Protein AF-A0A9E5N0B7-F1 (afdb_monomer)

Secondary structure (DSSP, 8-state):
-HHHHHHHHHHHHHHHHHHHHHHHHH-SS--EEE-TTS-EEEE-HHHHHHHSS----S-GGGHHHHTTEE-TTT-PBPPGGGSHHHHHHTT--------EE---

Radius of gyration: 17.43 Å; Cα contacts (8 Å, |Δi|>4): 119; chains: 1; bounding box: 41×25×52 Å

Solvent-accessible surface area (backbone atoms only — not comparable to full-atom values): 6213 Å² total; per-residue (Å²): 106,72,68,57,51,51,51,49,53,52,51,53,52,51,52,53,52,51,51,52,50,53,54,48,45,68,37,96,54,59,46,74,41,58,49,92,86,65,50,64,76,44,68,27,57,37,29,27,64,75,54,74,46,76,84,67,93,65,60,65,77,50,43,23,74,72,51,31,31,20,36,82,89,78,69,43,71,43,58,37,79,70,35,63,68,49,32,40,66,72,72,42,87,69,71,98,75,91,79,34,66,58,82,130

Sequence (104 aa):
AMIEQVQQQQHELQQQSALLQTTLDSLGEGVIAADNSGKMTLFNHKAREILGQGISDKLPEAWPEEYGVVDGETGKLVPADKLPLVRALGGQTVAEHELCLRAA

Nearest PDB structures (foldseek):
  5xgd-assembly1_A  TM=8.862E-01  e=1.017E-01  Pseudomonas aeruginosa PAO1
  5xgb-assembly1_A-2  TM=6.842E-01  e=8.351E-02  Pseudomonas aeruginosa PAO1
  5xge-assembly1_A  TM=6.875E-01  e=1.322E-01  Pseudomonas aeruginosa PAO1
  1vb6-assembly1_B  TM=7.315E-01  e=7.777E-01  Escherichia coli K-12
  3mfx-assembly2_C-2  TM=5.405E-01  e=1.949E+00  Shewanella oneidensis

pLDDT: mean 91.57, std 4.62, range [61.75, 96.25]

Structure (mmCIF, N/CA/C/O backbone):
data_AF-A0A9E5N0B7-F1
#
_entry.id   AF-A0A9E5N0B7-F1
#
loop_
_atom_site.group_PDB
_atom_site.id
_atom_site.type_symbol
_atom_site.label_atom_id
_atom_site.label_alt_id
_atom_site.label_comp_id
_atom_site.label_asym_id
_atom_site.label_entity_id
_atom_site.label_seq_id
_atom_site.pdbx_PDB_ins_code
_atom_site.Cartn_x
_atom_site.Cartn_y
_atom_site.Cartn_z
_atom_site.occupancy
_atom_site.B_iso_or_equiv
_atom_site.auth_seq_id
_atom_site.auth_comp_id
_atom_site.auth_asym_id
_atom_site.auth_atom_id
_atom_site.pdbx_PDB_model_num
ATOM 1 N N . ALA A 1 1 ? -24.225 2.257 34.038 1.00 80.69 1 ALA A N 1
ATOM 2 C CA . ALA A 1 1 ? -24.813 1.234 33.146 1.00 80.69 1 ALA A CA 1
ATOM 3 C C . ALA A 1 1 ? -24.484 1.489 31.667 1.00 80.69 1 ALA A C 1
ATOM 5 O O . ALA A 1 1 ? -23.454 1.008 31.227 1.00 80.69 1 ALA A O 1
ATOM 6 N N . MET A 1 2 ? -25.267 2.263 30.893 1.00 89.25 2 MET A N 1
ATOM 7 C CA . MET A 1 2 ? -25.024 2.420 29.438 1.00 89.25 2 MET A CA 1
ATOM 8 C C . MET A 1 2 ? -23.712 3.153 29.102 1.00 89.25 2 MET A C 1
ATOM 10 O O . MET A 1 2 ? -22.991 2.724 28.211 1.00 89.25 2 MET A O 1
ATOM 14 N N . ILE A 1 3 ? -23.372 4.223 29.835 1.00 93.75 3 ILE A N 1
ATOM 15 C CA . ILE A 1 3 ? -22.117 4.973 29.624 1.00 93.75 3 ILE A CA 1
ATOM 16 C C . ILE A 1 3 ? -20.892 4.098 29.930 1.00 93.75 3 ILE A C 1
ATOM 18 O O . ILE A 1 3 ? -19.965 4.055 29.131 1.00 93.75 3 ILE A O 1
ATOM 22 N N . GLU A 1 4 ? -20.917 3.351 31.038 1.00 93.19 4 GLU A N 1
ATOM 23 C CA . GLU A 1 4 ? -19.838 2.419 31.410 1.00 93.19 4 GLU A CA 1
ATOM 24 C C . GLU A 1 4 ? -19.680 1.297 30.376 1.00 93.19 4 GLU A C 1
ATOM 26 O O . GLU A 1 4 ? -18.561 0.946 30.016 1.00 93.19 4 GLU A O 1
ATOM 31 N N . GLN A 1 5 ? -20.787 0.772 29.838 1.00 94.31 5 GLN A N 1
ATOM 32 C CA . GLN A 1 5 ? -20.750 -0.251 28.792 1.00 94.31 5 GLN A CA 1
ATOM 33 C C . GLN A 1 5 ? -20.141 0.283 27.486 1.00 94.31 5 GLN A C 1
ATOM 35 O O . GLN A 1 5 ? -19.318 -0.395 26.876 1.00 94.31 5 GLN A O 1
ATOM 40 N N . VAL A 1 6 ? -20.497 1.505 27.074 1.00 95.75 6 VAL A N 1
ATOM 41 C CA . VAL A 1 6 ? -19.901 2.159 25.895 1.00 95.75 6 VAL A CA 1
ATOM 42 C C . VAL A 1 6 ? -18.403 2.395 26.104 1.00 95.75 6 VAL A C 1
ATOM 44 O O . VAL A 1 6 ? -17.614 2.120 25.204 1.00 95.75 6 VAL A O 1
ATOM 47 N N . GLN A 1 7 ? -17.995 2.856 27.288 1.00 95.75 7 GLN A N 1
ATOM 48 C CA . GLN A 1 7 ? -16.583 3.075 27.618 1.00 95.75 7 GLN A CA 1
ATOM 49 C C . GLN A 1 7 ? -15.778 1.774 27.598 1.00 95.75 7 GLN A C 1
ATOM 51 O O . GLN A 1 7 ? -14.682 1.746 27.039 1.00 95.75 7 GLN A O 1
ATOM 56 N N . GLN A 1 8 ? -16.332 0.692 28.148 1.00 95.31 8 GLN A N 1
ATOM 57 C CA . GLN A 1 8 ? -15.689 -0.619 28.133 1.00 95.31 8 GLN A CA 1
ATOM 58 C C . GLN A 1 8 ? -15.493 -1.131 26.698 1.00 95.31 8 GLN A C 1
ATOM 60 O O . GLN A 1 8 ? -14.389 -1.526 26.331 1.00 95.31 8 GLN A O 1
ATOM 65 N N . GLN A 1 9 ? -16.528 -1.040 25.857 1.00 95.75 9 GLN A N 1
ATOM 66 C CA . GLN A 1 9 ? -16.443 -1.433 24.446 1.00 95.75 9 GLN A CA 1
ATOM 67 C C . GLN A 1 9 ? -15.427 -0.588 23.668 1.00 95.75 9 GLN A C 1
ATOM 69 O O . GLN A 1 9 ? -14.673 -1.117 22.854 1.00 95.75 9 GLN A O 1
ATOM 74 N N . GLN A 1 10 ? -15.375 0.722 23.923 1.00 96.06 10 GLN A N 1
ATOM 75 C CA . GLN A 1 10 ? -14.375 1.599 23.314 1.00 96.06 10 GLN A CA 1
ATOM 76 C C . GLN A 1 10 ? -12.955 1.215 23.730 1.00 96.06 10 GLN A C 1
ATOM 78 O O . GLN A 1 10 ? -12.063 1.195 22.884 1.00 96.06 10 GLN A O 1
ATOM 83 N N . HIS A 1 11 ? -12.742 0.885 25.005 1.00 95.62 11 HIS A N 1
ATOM 84 C CA . HIS A 1 11 ? -11.432 0.479 25.497 1.00 95.62 11 HIS A CA 1
ATOM 85 C C . HIS A 1 11 ? -10.970 -0.845 24.876 1.00 95.62 11 HIS A C 1
ATOM 87 O O . HIS A 1 11 ? -9.832 -0.947 24.422 1.00 95.62 11 HIS A O 1
ATOM 93 N N . GLU A 1 12 ? -11.857 -1.836 24.787 1.00 96.06 12 GLU A N 1
ATOM 94 C CA . GLU A 1 12 ? -11.562 -3.122 24.144 1.00 96.06 12 GLU A CA 1
ATOM 95 C C . GLU A 1 12 ? -11.224 -2.952 22.657 1.00 96.06 12 GLU A C 1
ATOM 97 O O . GLU A 1 12 ? -10.225 -3.497 22.185 1.00 96.06 12 GLU A O 1
ATOM 102 N N . LEU A 1 13 ? -11.989 -2.130 21.928 1.00 96.06 13 LEU A N 1
ATOM 103 C CA . LEU A 1 13 ? -11.700 -1.804 20.528 1.00 96.06 13 LEU A CA 1
ATOM 104 C C . LEU A 1 13 ? -10.341 -1.115 20.366 1.00 96.06 13 LEU A C 1
ATOM 106 O O . LEU A 1 13 ? -9.582 -1.446 19.455 1.00 96.06 13 LEU A O 1
ATOM 110 N N . GLN A 1 14 ? -10.008 -0.180 21.257 1.00 95.25 14 GLN A N 1
ATOM 111 C CA . GLN A 1 14 ? -8.707 0.490 21.249 1.00 95.25 14 GLN A CA 1
ATOM 112 C C . GLN A 1 14 ? -7.562 -0.497 21.490 1.00 95.25 14 GLN A C 1
ATOM 114 O O . GLN A 1 14 ? -6.561 -0.448 20.774 1.00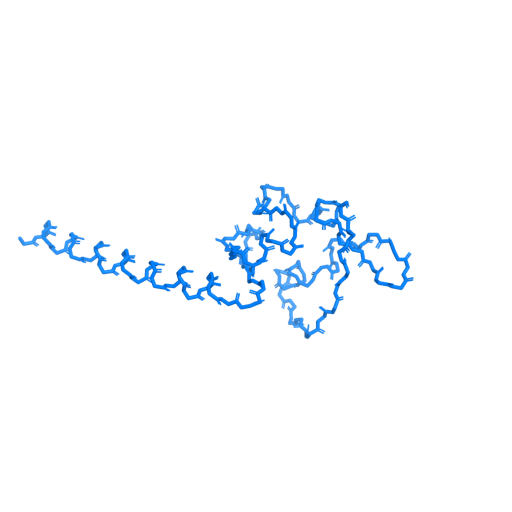 95.25 14 GLN A O 1
ATOM 119 N N . GLN A 1 15 ? -7.708 -1.415 22.448 1.00 96.25 15 GLN A N 1
ATOM 120 C CA . GLN A 1 15 ? -6.701 -2.442 22.720 1.00 96.25 15 GLN A CA 1
ATOM 121 C C . GLN A 1 15 ? -6.506 -3.383 21.526 1.00 96.25 15 GLN A C 1
ATOM 123 O O . GLN A 1 15 ? -5.368 -3.651 21.137 1.00 96.25 15 GLN A O 1
ATOM 128 N N . GLN A 1 16 ? -7.594 -3.844 20.905 1.00 95.94 16 GLN A N 1
ATOM 129 C CA . GLN A 1 16 ? -7.527 -4.693 19.712 1.00 95.94 16 GLN A CA 1
ATOM 130 C C . GLN A 1 16 ? -6.870 -3.968 18.534 1.00 95.94 16 GLN A C 1
ATOM 132 O O . GLN A 1 16 ? -6.000 -4.534 17.871 1.00 95.94 16 GLN A O 1
ATOM 137 N N . SER A 1 17 ? -7.231 -2.703 18.302 1.00 92.00 17 SER A N 1
ATOM 138 C CA . SER A 1 17 ? -6.625 -1.885 17.251 1.00 92.00 17 SER A CA 1
ATOM 139 C C . SER A 1 17 ? -5.130 -1.671 17.490 1.00 92.00 17 SER A C 1
ATOM 141 O O . SER A 1 17 ? -4.344 -1.756 16.548 1.00 92.00 17 SER A O 1
ATOM 143 N N . ALA A 1 18 ? -4.721 -1.415 18.735 1.00 92.56 18 ALA A N 1
ATOM 144 C CA . ALA A 1 18 ? -3.317 -1.232 19.087 1.00 92.56 18 ALA A CA 1
ATOM 145 C C . ALA A 1 18 ? -2.508 -2.523 18.899 1.00 92.56 18 ALA A C 1
ATOM 147 O O . ALA A 1 18 ? -1.394 -2.484 18.371 1.00 92.56 18 ALA A O 1
ATOM 148 N N . LEU A 1 19 ? -3.074 -3.673 19.279 1.0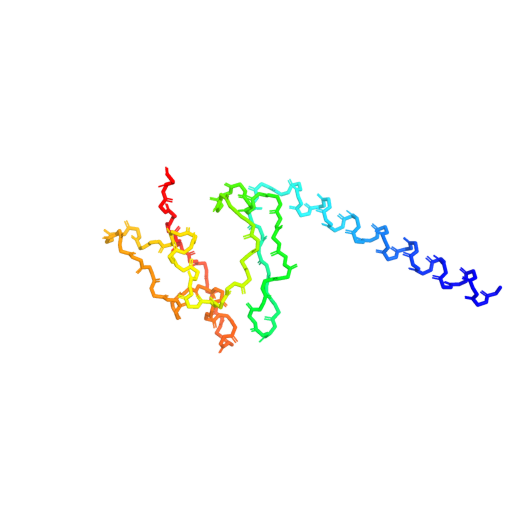0 95.19 19 LEU A N 1
ATOM 149 C CA . LEU A 1 19 ? -2.449 -4.976 19.070 1.00 95.19 19 LEU A CA 1
ATOM 150 C C . LEU A 1 19 ? -2.280 -5.286 17.577 1.00 95.19 19 LEU A C 1
ATOM 152 O O . LEU A 1 19 ? -1.196 -5.702 17.166 1.00 95.19 19 LEU A O 1
ATOM 156 N N . LEU A 1 20 ? -3.314 -5.053 16.762 1.00 92.62 20 LEU A N 1
ATOM 157 C CA . LEU A 1 20 ? -3.252 -5.247 15.311 1.00 92.62 20 LEU A CA 1
ATOM 158 C C . LEU A 1 20 ? -2.163 -4.367 14.684 1.00 92.62 20 LEU A C 1
ATOM 160 O O . LEU A 1 20 ? -1.332 -4.868 13.929 1.00 92.62 20 LEU A O 1
ATOM 164 N N . GLN A 1 21 ? -2.137 -3.080 15.038 1.00 90.12 21 GLN A N 1
ATOM 165 C CA . GLN A 1 21 ? -1.149 -2.137 14.520 1.00 90.12 21 GLN A CA 1
ATOM 166 C C . GLN A 1 21 ? 0.276 -2.557 14.900 1.00 90.12 21 GLN A C 1
ATOM 168 O O . GLN A 1 21 ? 1.139 -2.651 14.035 1.00 90.12 21 GLN A O 1
ATOM 173 N N . THR A 1 22 ? 0.497 -2.902 16.172 1.00 93.56 22 THR A N 1
ATOM 174 C CA . THR A 1 22 ? 1.801 -3.375 16.668 1.00 93.56 22 THR A CA 1
ATOM 175 C C . THR A 1 22 ? 2.245 -4.645 15.947 1.00 93.56 22 THR A C 1
ATOM 177 O O . THR A 1 22 ? 3.407 -4.777 15.575 1.00 93.56 22 THR A O 1
ATOM 180 N N . THR A 1 23 ? 1.312 -5.571 15.715 1.00 95.19 23 THR A N 1
ATOM 181 C CA . THR A 1 23 ? 1.591 -6.819 14.997 1.00 95.19 23 THR A CA 1
ATOM 182 C C . THR A 1 23 ? 2.055 -6.523 13.576 1.00 95.19 23 THR A C 1
ATOM 184 O O . THR A 1 23 ? 3.118 -6.991 13.177 1.00 95.19 23 THR A O 1
ATOM 187 N N . LEU A 1 24 ? 1.312 -5.697 12.836 1.00 95.25 24 LEU A N 1
ATOM 188 C CA . LEU A 1 24 ? 1.650 -5.331 11.460 1.00 95.25 24 LEU A CA 1
ATOM 189 C C . LEU A 1 24 ? 2.959 -4.548 11.360 1.00 95.25 24 LEU A C 1
ATOM 191 O O . LEU A 1 24 ? 3.726 -4.776 10.427 1.00 95.25 24 LEU A O 1
ATOM 195 N N . ASP A 1 25 ? 3.230 -3.651 12.306 1.00 93.06 25 ASP A N 1
ATOM 196 C CA . ASP A 1 25 ? 4.463 -2.859 12.325 1.00 93.06 25 ASP A CA 1
ATOM 197 C C . ASP A 1 25 ? 5.695 -3.685 12.723 1.00 93.06 25 ASP A C 1
ATOM 199 O O . ASP A 1 25 ? 6.812 -3.312 12.374 1.00 93.06 25 ASP A O 1
ATOM 203 N N . SER A 1 26 ? 5.504 -4.822 13.401 1.00 93.31 26 SER A N 1
ATOM 204 C CA . SER A 1 26 ? 6.585 -5.758 13.736 1.00 93.31 26 SER A CA 1
ATOM 205 C C . SER A 1 26 ? 6.985 -6.692 12.585 1.00 93.31 26 SER A C 1
ATOM 207 O O . SER A 1 26 ? 8.023 -7.352 12.669 1.00 93.31 26 SER A O 1
ATOM 209 N N . LEU A 1 27 ? 6.184 -6.765 11.513 1.00 95.25 27 LEU A N 1
ATOM 210 C CA . LEU A 1 27 ? 6.480 -7.620 10.366 1.00 95.25 27 LEU A CA 1
ATOM 211 C C . LEU A 1 27 ? 7.699 -7.104 9.590 1.00 95.25 27 LEU A C 1
ATOM 213 O O . LEU A 1 27 ? 7.848 -5.910 9.329 1.00 95.25 27 LEU A O 1
ATOM 217 N N . GLY A 1 28 ? 8.549 -8.039 9.158 1.00 94.06 28 GLY A N 1
ATOM 218 C CA . GLY A 1 28 ? 9.659 -7.753 8.244 1.00 94.06 28 GLY A CA 1
ATOM 219 C C . GLY A 1 28 ? 9.214 -7.443 6.810 1.00 94.06 28 GLY A C 1
ATOM 220 O O 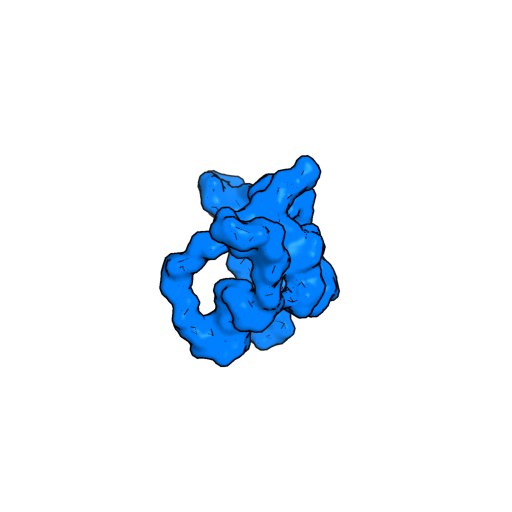. GLY A 1 28 ? 10.029 -6.983 6.014 1.00 94.06 28 GLY A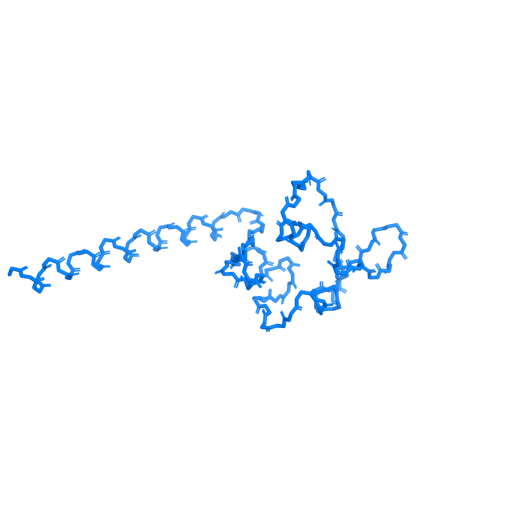 O 1
ATOM 221 N N . GLU A 1 29 ? 7.934 -7.660 6.502 1.00 94.69 29 GLU A N 1
ATOM 222 C CA . GLU A 1 29 ? 7.306 -7.466 5.195 1.00 94.69 29 GLU A CA 1
ATOM 223 C C . GLU A 1 29 ? 6.422 -6.213 5.174 1.00 94.69 29 GLU A C 1
ATOM 225 O O . GLU A 1 29 ? 5.803 -5.838 6.175 1.00 94.69 29 GLU A O 1
ATOM 230 N N . GLY A 1 30 ? 6.355 -5.556 4.015 1.00 93.75 30 GLY A N 1
ATOM 231 C CA . GLY A 1 30 ? 5.445 -4.439 3.792 1.00 93.75 30 GLY A CA 1
ATOM 232 C C . GLY A 1 30 ? 4.018 -4.929 3.563 1.00 93.75 30 GLY A C 1
ATOM 233 O O . GLY A 1 30 ? 3.787 -5.767 2.698 1.00 93.75 30 GLY A O 1
ATOM 234 N N . VAL A 1 31 ? 3.055 -4.378 4.303 1.00 94.62 31 VAL A N 1
ATOM 235 C CA . VAL A 1 31 ? 1.630 -4.697 4.158 1.00 94.62 31 VAL A CA 1
ATOM 236 C C . VAL A 1 31 ? 0.864 -3.442 3.767 1.00 94.62 31 VAL A C 1
ATOM 238 O O . VAL A 1 31 ? 0.937 -2.419 4.455 1.00 94.62 31 VAL A O 1
ATOM 241 N N . ILE A 1 32 ? 0.108 -3.546 2.675 1.00 92.88 32 ILE A N 1
ATOM 242 C CA . ILE A 1 32 ? -0.768 -2.499 2.150 1.00 92.88 32 ILE A CA 1
ATOM 243 C C . ILE A 1 32 ? -2.152 -3.106 1.944 1.00 92.88 32 ILE A C 1
ATOM 245 O O . ILE A 1 32 ? -2.271 -4.206 1.406 1.00 92.88 32 ILE A O 1
ATOM 249 N N . ALA A 1 33 ? -3.197 -2.390 2.350 1.00 91.38 33 ALA A N 1
ATOM 250 C CA . ALA A 1 33 ? -4.576 -2.766 2.058 1.00 91.38 33 ALA A CA 1
ATOM 251 C C . ALA A 1 33 ? -5.343 -1.568 1.508 1.00 91.38 33 ALA A C 1
ATOM 253 O O . ALA A 1 33 ? -5.079 -0.428 1.893 1.00 91.38 33 ALA A O 1
ATOM 254 N N . ALA A 1 34 ? -6.309 -1.842 0.637 1.00 90.06 34 ALA A N 1
ATOM 255 C CA . ALA A 1 34 ? -7.265 -0.867 0.135 1.00 90.06 34 ALA A CA 1
ATOM 256 C C . ALA A 1 34 ? -8.695 -1.370 0.336 1.00 90.06 34 ALA A C 1
ATOM 258 O O . ALA A 1 34 ? -8.935 -2.577 0.385 1.00 90.06 34 ALA A O 1
ATOM 259 N N . ASP A 1 35 ? -9.636 -0.441 0.478 1.00 89.62 35 ASP A N 1
ATOM 260 C CA . ASP A 1 35 ? -11.060 -0.760 0.437 1.00 89.62 35 ASP A CA 1
ATOM 261 C C . ASP A 1 35 ? -11.559 -0.945 -1.008 1.00 89.62 35 ASP A C 1
ATOM 263 O O . ASP A 1 35 ? -10.834 -0.723 -1.977 1.00 89.62 35 ASP A O 1
ATOM 267 N N . ASN A 1 36 ? -12.831 -1.317 -1.165 1.00 85.69 36 ASN A N 1
ATOM 268 C CA . ASN A 1 36 ? -13.440 -1.579 -2.474 1.00 85.69 36 ASN A CA 1
ATOM 269 C C . ASN A 1 36 ? -13.527 -0.342 -3.390 1.00 85.69 36 ASN A C 1
ATOM 271 O O . ASN A 1 36 ? -13.850 -0.489 -4.566 1.00 85.69 36 ASN A O 1
ATOM 275 N N . SER A 1 37 ? -13.288 0.867 -2.871 1.00 83.81 37 SER A N 1
ATOM 276 C CA . SER A 1 37 ? -13.208 2.094 -3.675 1.00 83.81 37 SER A CA 1
ATOM 277 C C . SER A 1 37 ? -11.798 2.363 -4.209 1.00 83.81 37 SER A C 1
ATOM 279 O O . SER A 1 37 ? -11.595 3.312 -4.961 1.00 83.81 37 SER A O 1
ATOM 281 N N . GLY A 1 38 ? -10.825 1.529 -3.834 1.00 81.31 38 GLY A N 1
ATOM 282 C CA . GLY A 1 38 ? -9.419 1.695 -4.183 1.00 81.31 38 GLY A CA 1
ATOM 283 C C . GLY A 1 38 ? -8.667 2.656 -3.273 1.00 81.31 38 GLY A C 1
ATOM 284 O O . GLY A 1 38 ? -7.501 2.954 -3.529 1.00 81.31 38 GLY A O 1
ATOM 285 N N . LYS A 1 39 ? -9.291 3.112 -2.183 1.00 86.62 39 LYS A N 1
ATOM 286 C CA . LYS A 1 39 ? -8.611 3.916 -1.175 1.00 86.62 39 LYS A CA 1
ATOM 287 C C . LYS A 1 39 ? -7.744 3.011 -0.311 1.00 86.62 39 LYS A C 1
ATOM 289 O O . LYS A 1 39 ? -8.259 2.098 0.331 1.00 86.62 39 LYS A O 1
ATOM 294 N N . MET A 1 40 ? -6.441 3.287 -0.248 1.00 89.75 40 MET A N 1
ATOM 295 C CA . MET A 1 40 ? -5.551 2.603 0.690 1.00 89.75 40 MET A CA 1
ATOM 296 C C . MET A 1 40 ? -5.962 2.929 2.132 1.00 89.75 40 MET A C 1
ATOM 298 O O . MET A 1 40 ? -6.043 4.091 2.529 1.00 89.75 40 MET A O 1
ATOM 302 N N . THR A 1 41 ? -6.244 1.895 2.916 1.00 90.19 41 THR A N 1
ATOM 303 C CA . THR A 1 41 ? -6.694 1.988 4.311 1.00 90.19 41 THR A CA 1
ATOM 304 C C . THR A 1 41 ? -5.622 1.546 5.295 1.00 90.19 41 THR A C 1
ATOM 306 O O . THR A 1 41 ? -5.667 1.937 6.460 1.00 90.19 41 THR A O 1
ATOM 309 N N . LEU A 1 42 ? -4.645 0.763 4.833 1.00 91.69 42 LEU A N 1
ATOM 310 C CA . LEU A 1 42 ? -3.562 0.254 5.656 1.00 91.69 42 LEU A CA 1
ATOM 311 C C . LEU A 1 42 ? -2.236 0.370 4.930 1.00 91.69 42 LEU A C 1
ATOM 313 O O . LEU A 1 42 ? -2.131 0.058 3.747 1.00 91.69 42 LEU A O 1
ATOM 317 N N . PHE A 1 43 ? -1.225 0.780 5.682 1.00 93.75 43 PHE A N 1
ATOM 318 C CA . PHE A 1 43 ? 0.155 0.833 5.237 1.00 93.75 43 PHE A CA 1
ATOM 319 C C . PHE A 1 43 ? 1.022 0.660 6.481 1.00 93.75 43 PHE A C 1
ATOM 321 O O . PHE A 1 43 ? 1.074 1.563 7.320 1.00 93.75 43 PHE A O 1
ATOM 328 N N . ASN A 1 44 ? 1.615 -0.516 6.676 1.00 95.06 44 ASN A N 1
ATOM 329 C CA . ASN A 1 44 ? 2.429 -0.747 7.872 1.00 95.06 44 ASN A CA 1
ATOM 330 C C . ASN A 1 44 ? 3.754 0.029 7.804 1.00 95.06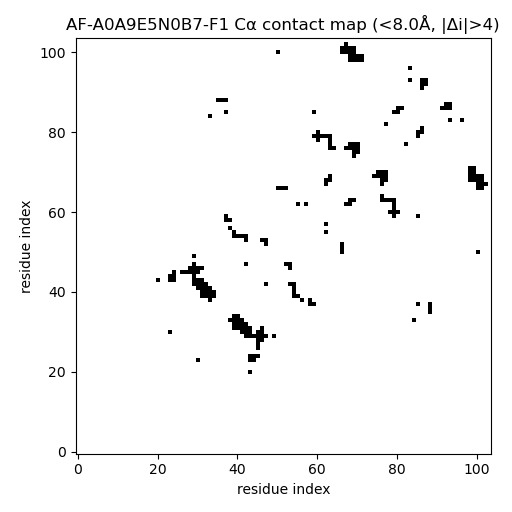 44 ASN A C 1
ATOM 332 O O . ASN A 1 44 ? 4.121 0.594 6.771 1.00 95.06 44 ASN A O 1
ATOM 336 N N . HIS A 1 45 ? 4.481 0.074 8.920 1.00 94.31 45 HIS A N 1
ATOM 337 C CA . HIS A 1 45 ? 5.785 0.728 8.995 1.00 94.31 45 HIS A CA 1
ATOM 338 C C . HIS A 1 45 ? 6.746 0.262 7.891 1.00 94.31 45 HIS A C 1
ATOM 340 O O . HIS A 1 45 ? 7.273 1.102 7.163 1.00 94.31 45 HIS A O 1
ATOM 346 N N . LYS A 1 46 ? 6.894 -1.053 7.698 1.00 95.81 46 LYS A N 1
ATOM 347 C CA . LYS A 1 46 ? 7.813 -1.616 6.705 1.00 95.81 46 LYS A CA 1
ATOM 348 C C . LYS A 1 46 ? 7.471 -1.213 5.269 1.00 95.81 46 LYS A C 1
ATOM 350 O O . LYS A 1 46 ? 8.374 -0.891 4.503 1.00 95.81 46 LYS A O 1
ATOM 355 N N . ALA A 1 47 ? 6.192 -1.172 4.897 1.00 94.56 47 ALA A N 1
ATOM 356 C CA . ALA A 1 47 ? 5.787 -0.696 3.579 1.00 94.56 47 ALA A CA 1
ATOM 357 C C . ALA A 1 47 ? 6.235 0.758 3.357 1.00 94.56 47 ALA A C 1
ATOM 359 O O . ALA A 1 47 ? 6.679 1.082 2.257 1.00 94.56 47 ALA A O 1
ATOM 360 N N . ARG A 1 48 ? 6.169 1.626 4.389 1.00 93.06 48 ARG A N 1
ATOM 361 C CA . ARG A 1 48 ? 6.597 3.046 4.289 1.00 93.06 48 ARG A CA 1
ATOM 362 C C . ARG A 1 48 ? 8.085 3.168 4.052 1.00 93.06 48 ARG A C 1
ATOM 364 O O . ARG A 1 48 ? 8.508 4.031 3.295 1.00 93.06 48 ARG A O 1
ATOM 371 N N . GLU A 1 49 ? 8.861 2.298 4.681 1.00 93.00 49 GLU A N 1
ATOM 372 C CA . GLU A 1 49 ? 10.299 2.233 4.451 1.00 93.00 49 GLU A CA 1
ATOM 373 C C . GLU A 1 49 ? 10.618 1.778 3.024 1.00 93.00 49 GLU A C 1
ATOM 375 O O . GLU A 1 49 ? 11.434 2.408 2.359 1.00 93.00 49 GLU A O 1
ATOM 380 N N . ILE A 1 50 ? 9.954 0.721 2.540 1.00 91.75 50 ILE A N 1
ATOM 381 C CA . ILE A 1 50 ? 10.189 0.155 1.202 1.00 91.75 50 ILE A CA 1
ATOM 382 C C . ILE A 1 50 ? 9.810 1.153 0.102 1.00 91.75 50 ILE A C 1
ATOM 384 O O . ILE A 1 50 ? 10.566 1.342 -0.846 1.00 91.75 50 ILE A O 1
ATOM 388 N N . LEU A 1 51 ? 8.639 1.784 0.223 1.00 90.94 51 LEU A N 1
ATOM 389 C CA . LEU A 1 51 ? 8.100 2.700 -0.785 1.00 90.94 51 LEU A CA 1
ATOM 390 C C . LEU A 1 51 ? 8.573 4.149 -0.597 1.00 90.94 51 LEU A C 1
ATOM 392 O O . LEU A 1 51 ? 8.225 5.008 -1.400 1.00 90.94 51 LEU A O 1
ATOM 396 N N . GLY A 1 52 ? 9.327 4.440 0.469 1.00 90.06 52 G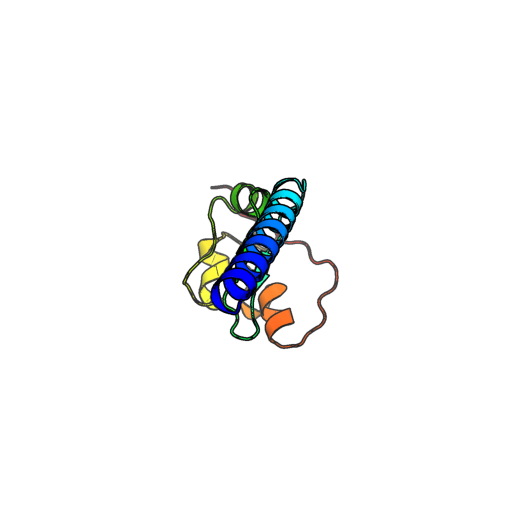LY A N 1
ATOM 397 C CA . GLY A 1 52 ? 9.848 5.772 0.800 1.00 90.06 52 GLY A CA 1
ATOM 398 C C . GLY A 1 52 ? 8.794 6.794 1.244 1.00 90.06 52 GLY A C 1
ATOM 399 O O . GLY A 1 52 ? 9.139 7.908 1.636 1.00 90.06 52 GLY A O 1
ATOM 400 N N . GLN A 1 53 ? 7.512 6.433 1.203 1.00 88.25 53 GLN A N 1
ATOM 401 C CA . GLN A 1 53 ? 6.385 7.289 1.555 1.00 88.25 53 GLN A CA 1
ATOM 402 C C . GLN A 1 53 ? 5.174 6.466 2.020 1.00 88.25 53 GLN A C 1
ATOM 404 O O . GLN A 1 53 ? 5.168 5.238 1.967 1.00 88.25 53 GLN A O 1
ATOM 409 N N . GLY A 1 54 ? 4.153 7.153 2.537 1.00 88.44 54 GLY A N 1
ATOM 410 C CA . GLY A 1 54 ? 2.940 6.536 3.073 1.00 88.44 54 GLY A CA 1
ATOM 411 C C . GLY A 1 54 ? 1.801 6.385 2.064 1.00 88.44 54 GLY A C 1
ATOM 412 O O . GLY A 1 54 ? 2.002 6.269 0.854 1.00 88.44 54 GLY A O 1
ATOM 413 N N . ILE A 1 55 ? 0.582 6.389 2.606 1.00 89.06 55 ILE A N 1
ATOM 414 C CA . ILE A 1 55 ? -0.666 6.348 1.840 1.00 89.06 55 ILE A CA 1
ATOM 415 C C . ILE A 1 55 ? -0.746 7.579 0.934 1.00 89.06 55 ILE A C 1
ATOM 417 O O . ILE A 1 55 ? -0.603 8.704 1.412 1.00 89.06 55 ILE A O 1
ATOM 421 N N . SER A 1 56 ? -0.990 7.347 -0.355 1.00 85.69 56 SER A N 1
ATOM 422 C CA . SER A 1 56 ? -1.302 8.396 -1.320 1.00 85.69 56 SER A CA 1
ATOM 423 C C . SER A 1 56 ? -2.795 8.714 -1.289 1.00 85.69 56 SER A C 1
ATOM 425 O O . SER A 1 56 ? -3.631 7.809 -1.273 1.00 85.69 56 SER A O 1
ATOM 427 N N . ASP A 1 57 ? -3.129 10.003 -1.337 1.00 84.50 57 ASP A N 1
ATOM 428 C CA . ASP A 1 57 ? -4.501 10.478 -1.557 1.00 84.50 57 ASP A CA 1
ATOM 429 C C . ASP A 1 57 ? -4.882 10.494 -3.050 1.00 84.50 57 ASP A C 1
ATOM 431 O O . ASP A 1 57 ? -6.006 10.858 -3.409 1.00 84.50 57 ASP A O 1
ATOM 435 N N . LYS A 1 58 ? -3.950 10.139 -3.945 1.00 85.19 58 LYS A N 1
ATOM 436 C CA . LYS A 1 58 ? -4.198 10.117 -5.387 1.00 85.19 58 LYS A CA 1
ATOM 437 C C . LYS A 1 58 ? -4.884 8.830 -5.821 1.00 85.19 58 LYS A C 1
ATOM 439 O O . LYS A 1 58 ? -4.777 7.779 -5.187 1.00 85.19 58 LYS A O 1
ATOM 444 N N . LEU A 1 59 ? -5.552 8.934 -6.966 1.00 85.94 59 LEU A N 1
ATOM 445 C CA . LEU A 1 59 ? -6.178 7.800 -7.626 1.00 85.94 59 LEU A CA 1
ATOM 446 C C . LEU A 1 59 ? -5.127 6.774 -8.098 1.00 85.94 59 LEU A C 1
ATOM 448 O O . LEU A 1 59 ? -3.975 7.155 -8.346 1.00 85.94 59 LEU A O 1
ATOM 452 N N . PRO A 1 60 ? -5.515 5.495 -8.261 1.00 87.19 60 PRO A N 1
ATOM 453 C CA . PRO A 1 60 ? -4.586 4.427 -8.618 1.00 87.19 60 PRO A CA 1
ATOM 454 C C . PRO A 1 60 ? -3.786 4.649 -9.903 1.00 87.19 60 PRO A C 1
ATOM 456 O O . PRO A 1 60 ? -2.675 4.137 -10.034 1.00 87.19 60 PRO A O 1
ATOM 459 N N . GLU A 1 61 ? -4.305 5.451 -10.832 1.00 90.31 61 GLU A N 1
ATOM 460 C CA . GLU A 1 61 ? -3.639 5.812 -12.084 1.00 90.31 61 GLU A CA 1
ATOM 461 C C . GLU A 1 61 ? -2.312 6.550 -11.863 1.00 90.31 61 GLU A C 1
ATOM 463 O O . GLU A 1 61 ? -1.412 6.439 -12.692 1.00 90.31 61 GLU A O 1
ATOM 468 N N . ALA A 1 62 ? -2.168 7.269 -10.745 1.00 90.81 62 ALA A N 1
ATOM 469 C CA . ALA A 1 62 ? -0.968 8.040 -10.421 1.00 90.81 62 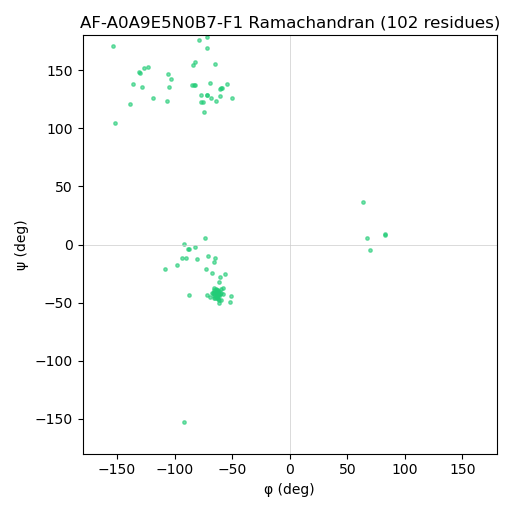ALA A CA 1
ATOM 470 C C . ALA A 1 62 ? 0.083 7.242 -9.625 1.00 90.81 62 ALA A C 1
ATOM 472 O O . ALA A 1 62 ? 1.219 7.695 -9.470 1.00 90.81 62 ALA A O 1
ATOM 473 N N . TRP A 1 63 ? -0.269 6.063 -9.105 1.00 91.25 63 TRP A N 1
ATOM 474 C CA . TRP A 1 63 ? 0.613 5.283 -8.232 1.00 91.25 63 TRP A CA 1
ATOM 475 C C . TRP A 1 63 ? 1.914 4.812 -8.890 1.00 91.25 63 TRP A C 1
ATOM 477 O O . TRP A 1 63 ? 2.936 4.868 -8.205 1.00 91.25 63 TRP A O 1
ATOM 487 N N . PRO A 1 64 ? 1.950 4.377 -10.170 1.00 94.12 64 PRO A N 1
ATOM 488 C CA . PRO A 1 64 ? 3.212 3.968 -10.782 1.00 94.12 64 PRO A CA 1
ATOM 489 C C . PRO A 1 64 ? 4.266 5.072 -10.763 1.00 94.12 64 PRO A C 1
ATOM 491 O O . PRO A 1 64 ? 5.425 4.820 -10.453 1.00 94.12 64 PRO A O 1
ATOM 494 N N . GLU A 1 65 ? 3.858 6.301 -11.068 1.00 93.69 65 GLU A N 1
ATOM 495 C CA . GLU A 1 65 ? 4.743 7.465 -11.084 1.00 93.69 65 GLU A CA 1
ATOM 496 C C . GLU A 1 65 ? 5.139 7.881 -9.671 1.00 93.69 65 GLU A C 1
ATOM 498 O O . GLU A 1 65 ? 6.305 8.168 -9.416 1.00 93.69 65 GLU A O 1
ATOM 503 N N . GLU A 1 66 ? 4.176 7.890 -8.751 1.00 91.38 66 GLU A N 1
ATOM 504 C CA . GLU A 1 66 ? 4.383 8.356 -7.385 1.00 91.38 66 GLU A CA 1
ATOM 505 C C . GLU A 1 66 ? 5.286 7.431 -6.567 1.00 91.38 66 GLU A C 1
ATOM 507 O O . GLU A 1 66 ? 6.200 7.900 -5.898 1.00 91.38 66 GLU A O 1
ATOM 512 N N . TYR A 1 67 ? 5.059 6.121 -6.652 1.00 91.88 67 TYR A N 1
ATOM 513 C CA . TYR A 1 67 ? 5.852 5.120 -5.942 1.00 91.88 67 TYR A CA 1
ATOM 514 C C . TYR A 1 67 ? 7.030 4.590 -6.774 1.00 91.88 67 TYR A C 1
ATOM 516 O O . TYR A 1 67 ? 7.766 3.717 -6.322 1.00 91.88 67 TYR A O 1
ATOM 524 N N . GLY A 1 68 ? 7.205 5.083 -8.005 1.00 94.00 68 GLY A N 1
ATOM 525 C CA . GLY A 1 68 ? 8.287 4.667 -8.893 1.00 94.00 68 GLY A CA 1
ATOM 526 C C . GLY A 1 68 ? 8.222 3.190 -9.292 1.00 94.00 68 GLY A C 1
ATOM 527 O O . GLY A 1 68 ? 9.267 2.551 -9.405 1.00 94.00 68 GLY A O 1
ATOM 528 N N . VAL A 1 69 ? 7.020 2.642 -9.496 1.00 94.69 69 VAL A N 1
ATOM 529 C CA . VAL A 1 69 ? 6.822 1.231 -9.859 1.00 94.69 69 VAL A CA 1
ATOM 530 C C . VAL A 1 69 ? 7.205 1.012 -11.318 1.00 94.69 69 VAL A C 1
ATOM 532 O O . VAL A 1 69 ? 6.555 1.512 -12.241 1.00 94.69 69 VAL A O 1
ATOM 535 N N . VAL A 1 70 ? 8.261 0.237 -11.528 1.00 94.75 70 VAL A N 1
ATOM 536 C CA . VAL A 1 70 ? 8.827 -0.061 -12.841 1.00 94.75 70 VAL A CA 1
ATOM 537 C C . VAL A 1 70 ? 8.869 -1.559 -13.105 1.00 94.75 70 VAL A C 1
ATOM 539 O O . VAL A 1 70 ? 8.949 -2.389 -12.200 1.00 94.75 70 VAL A O 1
ATOM 542 N N . ASP A 1 71 ? 8.811 -1.893 -14.383 1.00 91.88 71 ASP A N 1
ATOM 543 C CA . ASP A 1 71 ? 9.065 -3.229 -14.891 1.00 91.88 71 ASP A CA 1
ATOM 544 C C . ASP A 1 71 ? 10.569 -3.534 -14.784 1.00 91.88 71 ASP A C 1
ATOM 546 O O . ASP A 1 71 ? 11.402 -2.728 -15.206 1.00 91.88 71 ASP A O 1
ATOM 550 N N . GLY A 1 72 ? 10.917 -4.676 -14.185 1.00 88.81 72 GLY A N 1
ATOM 551 C CA . GLY A 1 72 ? 12.305 -5.023 -13.865 1.00 88.81 72 GLY A CA 1
ATOM 552 C C . GLY A 1 72 ? 13.193 -5.284 -15.084 1.00 88.81 72 GLY A C 1
ATOM 553 O O . GLY A 1 72 ? 14.405 -5.092 -15.006 1.00 88.81 72 GLY A O 1
ATOM 554 N N . GLU A 1 73 ? 12.611 -5.674 -16.220 1.00 89.06 73 GLU A N 1
ATOM 555 C CA . GLU A 1 73 ? 13.362 -5.957 -17.447 1.00 89.06 73 GLU A CA 1
ATOM 556 C C . GLU A 1 73 ? 13.575 -4.692 -18.283 1.00 89.06 73 GLU A C 1
ATOM 558 O O . GLU A 1 73 ? 14.659 -4.447 -18.815 1.00 89.06 73 GLU A O 1
ATOM 563 N N . THR A 1 74 ? 12.531 -3.876 -18.416 1.00 90.88 74 THR A N 1
ATOM 564 C CA . THR A 1 74 ? 12.527 -2.715 -19.315 1.00 90.88 74 THR A CA 1
ATOM 565 C C . THR A 1 74 ? 12.844 -1.396 -18.615 1.00 90.88 74 THR A C 1
ATOM 567 O O . THR A 1 74 ? 13.144 -0.409 -19.292 1.00 90.88 74 THR A O 1
ATOM 570 N N . GLY A 1 75 ? 12.737 -1.337 -17.284 1.00 90.56 75 GLY A N 1
ATOM 571 C CA . GLY A 1 75 ? 12.898 -0.123 -16.476 1.00 90.56 75 GLY A CA 1
ATOM 572 C C . GLY A 1 75 ? 11.805 0.935 -16.686 1.00 90.56 75 GLY A C 1
ATOM 573 O O . GLY A 1 75 ? 11.903 2.050 -16.160 1.00 90.56 75 GLY A O 1
ATOM 574 N N . LYS A 1 76 ? 10.770 0.624 -17.475 1.00 93.50 76 LYS A N 1
ATOM 575 C CA . LYS A 1 76 ? 9.646 1.525 -17.756 1.00 93.50 76 LYS A CA 1
ATOM 576 C C . LYS A 1 76 ? 8.607 1.443 -16.649 1.00 93.50 76 LYS A C 1
ATOM 578 O O . LYS A 1 76 ? 8.489 0.421 -15.986 1.00 93.50 76 LYS A O 1
ATOM 583 N N . LEU A 1 77 ? 7.833 2.513 -16.479 1.00 95.12 77 LEU A N 1
ATOM 584 C CA . LEU A 1 77 ? 6.721 2.518 -15.531 1.00 95.12 77 LEU A CA 1
ATOM 585 C C . LEU A 1 77 ? 5.712 1.424 -15.878 1.00 95.12 77 LEU A C 1
ATOM 587 O O . LEU A 1 77 ? 5.335 1.262 -17.044 1.00 95.12 77 LEU A O 1
ATOM 591 N N . VAL A 1 78 ? 5.272 0.697 -14.854 1.00 95.19 78 VAL A N 1
ATOM 592 C CA . VAL A 1 78 ? 4.204 -0.291 -14.998 1.00 95.19 78 VAL A CA 1
ATOM 593 C C . VAL A 1 78 ? 2.881 0.457 -15.192 1.00 95.19 78 VAL A C 1
ATOM 595 O O . VAL A 1 78 ? 2.570 1.341 -14.397 1.00 95.19 78 VAL A O 1
ATOM 598 N N . PRO A 1 79 ? 2.078 0.134 -16.220 1.00 95.06 79 PRO A 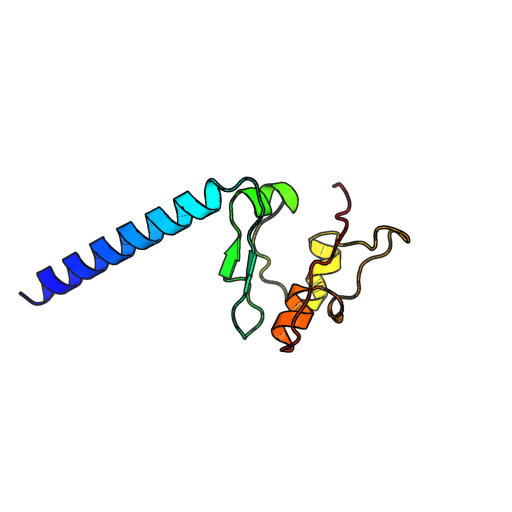N 1
ATOM 599 C CA . PRO A 1 79 ? 0.732 0.681 -16.355 1.00 95.06 79 PRO A CA 1
ATOM 600 C C . PRO A 1 79 ? -0.113 0.432 -15.098 1.00 95.06 79 PRO A C 1
ATOM 602 O O . PRO A 1 79 ? -0.077 -0.661 -14.533 1.00 95.06 79 PRO A O 1
ATOM 605 N N . ALA A 1 80 ? -0.886 1.429 -14.664 1.00 93.56 80 ALA A N 1
ATOM 606 C CA . ALA A 1 80 ? -1.647 1.347 -13.416 1.00 93.56 80 ALA A CA 1
ATOM 607 C C . ALA A 1 80 ? -2.631 0.164 -13.380 1.00 93.56 80 ALA A C 1
ATOM 609 O O . ALA A 1 80 ? -2.753 -0.512 -12.362 1.00 93.56 80 ALA A O 1
ATOM 610 N N . ASP A 1 81 ? -3.267 -0.149 -14.510 1.00 93.81 81 ASP A N 1
ATOM 611 C CA . ASP A 1 81 ? -4.185 -1.282 -14.681 1.00 93.81 81 ASP A CA 1
ATOM 612 C C . ASP A 1 81 ? -3.507 -2.657 -14.554 1.00 93.81 81 ASP A C 1
ATOM 614 O O . ASP A 1 81 ? -4.183 -3.673 -14.376 1.00 93.81 81 ASP A O 1
ATOM 618 N N . LYS A 1 82 ? -2.172 -2.706 -14.614 1.00 93.38 82 LYS A N 1
ATOM 619 C CA . LYS A 1 82 ? -1.378 -3.919 -14.394 1.00 93.38 82 LYS A CA 1
ATOM 620 C C . LYS A 1 82 ? -0.900 -4.082 -12.959 1.00 93.38 82 LYS A C 1
ATOM 622 O O . LYS A 1 82 ? -0.460 -5.179 -12.612 1.00 93.38 82 LYS A O 1
ATOM 627 N N . LEU A 1 83 ? -1.014 -3.051 -12.120 1.00 92.56 83 LEU A N 1
ATOM 628 C CA . LEU A 1 83 ? -0.636 -3.159 -10.716 1.00 92.56 83 LEU A CA 1
ATOM 629 C C . LEU A 1 83 ? -1.482 -4.244 -10.026 1.00 92.56 83 LEU A C 1
ATOM 631 O O . LEU A 1 83 ? -2.709 -4.240 -10.170 1.00 92.56 83 LEU A O 1
ATOM 635 N N . PRO A 1 84 ? -0.873 -5.150 -9.237 1.00 92.81 84 PRO A N 1
ATOM 636 C CA . PRO A 1 84 ? -1.586 -6.215 -8.536 1.00 92.81 84 PRO A CA 1
ATOM 637 C C . PRO A 1 84 ? -2.780 -5.717 -7.721 1.00 92.81 84 PRO A C 1
ATOM 639 O O . PRO A 1 84 ? -3.865 -6.285 -7.819 1.00 92.81 84 PRO A O 1
ATOM 642 N N . LEU A 1 85 ? -2.613 -4.617 -6.978 1.00 91.38 85 LEU A N 1
ATOM 643 C CA . LEU A 1 85 ? -3.688 -4.059 -6.158 1.00 91.38 85 LEU A CA 1
ATOM 644 C C . LEU A 1 85 ? -4.849 -3.527 -7.014 1.00 91.38 85 LEU A C 1
ATOM 646 O O . LEU A 1 85 ? -6.004 -3.767 -6.686 1.00 91.38 85 LEU A O 1
ATOM 650 N N . VAL A 1 86 ? -4.563 -2.881 -8.148 1.00 92.31 86 VAL A N 1
ATOM 651 C CA . VAL A 1 86 ? -5.591 -2.367 -9.073 1.00 92.31 86 VAL A CA 1
ATOM 652 C C . VAL A 1 86 ? -6.355 -3.508 -9.739 1.00 92.31 86 VAL A C 1
ATOM 654 O O . VAL A 1 86 ? -7.582 -3.483 -9.825 1.00 92.31 86 VAL A O 1
ATOM 657 N N . ARG A 1 87 ? -5.650 -4.565 -10.142 1.00 93.94 87 ARG A N 1
ATOM 658 C CA . ARG A 1 87 ? -6.271 -5.778 -10.686 1.00 93.94 87 ARG A CA 1
ATOM 659 C C . ARG A 1 87 ? -7.160 -6.477 -9.659 1.00 93.94 87 ARG A C 1
ATOM 661 O O . ARG A 1 87 ? -8.258 -6.911 -10.006 1.00 93.94 87 ARG A O 1
ATOM 668 N N . ALA A 1 88 ? -6.713 -6.543 -8.405 1.00 93.38 88 ALA A N 1
ATOM 669 C CA . ALA A 1 88 ? -7.495 -7.091 -7.302 1.00 93.38 88 ALA A CA 1
ATOM 670 C C . ALA A 1 88 ? -8.765 -6.270 -7.028 1.00 93.38 88 ALA A C 1
ATOM 672 O O . ALA A 1 88 ? -9.836 -6.850 -6.854 1.00 93.38 88 ALA A O 1
ATOM 673 N N . LEU A 1 89 ? -8.683 -4.936 -7.085 1.00 91.12 89 LEU A N 1
ATOM 674 C CA . LEU A 1 89 ? -9.850 -4.045 -7.002 1.00 91.12 89 LEU A CA 1
ATOM 675 C C . LEU A 1 89 ? -10.845 -4.281 -8.150 1.00 91.12 89 LEU A C 1
ATOM 677 O O . LEU A 1 89 ? -12.053 -4.187 -7.953 1.00 91.12 89 LEU A O 1
ATOM 681 N N . GLY A 1 90 ? -10.350 -4.668 -9.328 1.00 90.88 90 GLY A N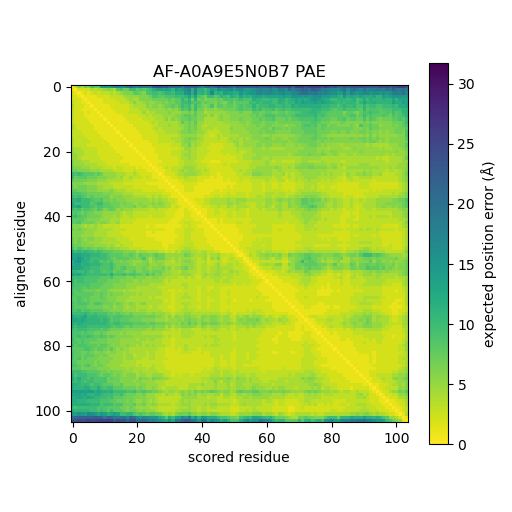 1
ATOM 682 C CA . GLY A 1 90 ? -11.162 -5.126 -10.458 1.00 90.88 90 GLY A CA 1
ATOM 683 C C . GLY A 1 90 ? -11.757 -6.535 -10.306 1.00 90.88 90 GLY A C 1
ATOM 684 O O . GLY A 1 90 ? -12.336 -7.049 -11.262 1.00 90.88 90 GLY A O 1
ATOM 685 N N . GLY A 1 91 ? -11.602 -7.184 -9.146 1.00 91.75 91 GLY A N 1
ATOM 686 C CA . GLY A 1 91 ? -12.128 -8.521 -8.856 1.00 91.75 91 GLY A CA 1
ATOM 687 C C . GLY A 1 91 ? -11.260 -9.678 -9.360 1.00 91.75 91 GLY A C 1
ATOM 688 O O . GLY A 1 91 ? -11.698 -10.828 -9.326 1.00 91.75 91 GLY A O 1
ATOM 689 N N . GLN A 1 92 ? -10.041 -9.410 -9.837 1.00 94.69 92 GLN A N 1
ATOM 690 C CA . GLN A 1 92 ? -9.128 -10.463 -10.279 1.00 94.69 92 GLN A CA 1
ATOM 691 C C . GLN A 1 92 ? -8.379 -11.069 -9.091 1.00 94.69 92 GLN A C 1
ATOM 693 O O . GLN A 1 92 ? -7.837 -10.355 -8.252 1.00 94.69 92 GLN A O 1
ATOM 698 N N . THR A 1 93 ? -8.249 -12.394 -9.057 1.00 93.12 93 THR A N 1
ATOM 699 C CA . THR A 1 93 ? -7.256 -13.037 -8.191 1.00 93.12 93 THR A CA 1
ATOM 700 C C . THR A 1 93 ? -5.875 -12.855 -8.809 1.00 93.12 93 THR A C 1
ATOM 702 O O . THR A 1 93 ? -5.641 -13.253 -9.952 1.00 93.12 93 THR A O 1
ATOM 705 N N . VAL A 1 94 ? -4.958 -12.248 -8.061 1.00 92.38 94 VAL A N 1
ATOM 706 C CA . VAL A 1 94 ? -3.574 -12.037 -8.490 1.00 92.38 94 VAL A CA 1
ATOM 707 C C . VAL A 1 94 ? -2.687 -13.004 -7.710 1.00 92.38 94 VAL A C 1
ATOM 709 O O . VAL A 1 94 ? -2.741 -13.039 -6.485 1.00 92.38 94 VAL A O 1
ATOM 712 N N . ALA A 1 95 ? -1.928 -13.833 -8.429 1.00 92.31 95 ALA A N 1
ATOM 713 C CA . ALA A 1 95 ? -0.893 -14.676 -7.835 1.00 92.31 95 ALA A CA 1
ATOM 714 C C . ALA A 1 95 ? 0.307 -13.820 -7.393 1.00 92.31 95 ALA A C 1
ATOM 716 O O . ALA A 1 95 ? 0.320 -12.608 -7.604 1.00 92.31 95 ALA A O 1
ATOM 717 N N . GLU A 1 96 ? 1.324 -14.453 -6.812 1.00 90.00 96 GLU A N 1
ATOM 718 C CA . GLU A 1 96 ? 2.594 -13.790 -6.516 1.00 90.00 96 GLU A CA 1
ATOM 719 C C . GLU A 1 96 ? 3.120 -13.054 -7.760 1.00 90.00 96 GLU A C 1
ATOM 721 O O . GLU A 1 96 ? 3.181 -13.614 -8.859 1.00 90.00 96 GLU A O 1
ATOM 726 N N . HIS A 1 97 ? 3.400 -11.761 -7.600 1.00 88.56 97 HIS A N 1
ATOM 727 C CA . HIS A 1 97 ? 3.786 -10.875 -8.688 1.00 88.56 97 HIS A CA 1
ATOM 728 C C . HIS A 1 97 ? 4.910 -9.960 -8.224 1.00 88.56 97 HIS A C 1
ATOM 730 O O . HIS A 1 97 ? 4.744 -9.196 -7.272 1.00 88.56 97 HIS A O 1
ATOM 736 N N . GLU A 1 98 ? 6.040 -10.035 -8.914 1.00 90.69 98 GLU A N 1
ATOM 737 C CA . GLU A 1 98 ? 7.201 -9.207 -8.625 1.00 90.69 98 GLU A CA 1
ATOM 738 C C . GLU A 1 98 ? 7.066 -7.839 -9.296 1.00 90.69 98 GLU A C 1
ATOM 740 O O . GLU A 1 98 ? 6.658 -7.721 -10.452 1.00 90.69 98 GLU A O 1
ATOM 745 N N . LEU A 1 99 ? 7.423 -6.795 -8.554 1.00 89.69 99 LEU A N 1
ATOM 746 C CA . LEU A 1 99 ? 7.512 -5.423 -9.037 1.00 89.69 99 LEU A CA 1
ATOM 747 C C . LEU A 1 99 ? 8.862 -4.853 -8.623 1.00 89.69 99 LEU A C 1
ATOM 749 O O . LEU A 1 99 ? 9.368 -5.165 -7.543 1.00 89.69 99 LEU A O 1
ATOM 753 N N . CYS A 1 100 ? 9.418 -3.970 -9.444 1.00 93.56 100 CYS A N 1
ATOM 754 C CA . CYS A 1 100 ? 10.603 -3.215 -9.076 1.00 93.56 100 CYS A CA 1
ATOM 755 C C . CYS A 1 100 ? 10.217 -1.786 -8.705 1.00 93.56 100 CYS A C 1
ATOM 757 O O . CYS A 1 100 ? 9.346 -1.172 -9.322 1.00 93.56 100 CYS A O 1
ATOM 759 N N . LEU A 1 101 ? 10.895 -1.246 -7.698 1.00 92.88 101 LEU A N 1
ATOM 760 C CA . LEU A 1 101 ? 10.796 0.159 -7.330 1.00 92.88 101 LEU A CA 1
ATOM 761 C C . LEU A 1 101 ? 12.056 0.865 -7.806 1.00 92.88 101 LEU A C 1
ATOM 763 O O . LEU A 1 101 ? 13.171 0.363 -7.636 1.00 92.88 101 LEU A O 1
ATOM 767 N N . ARG A 1 102 ? 11.887 2.035 -8.411 1.00 89.88 102 ARG A N 1
ATOM 768 C CA . ARG A 1 102 ? 13.015 2.903 -8.718 1.00 89.88 102 ARG A CA 1
ATOM 769 C C . ARG A 1 102 ? 13.586 3.430 -7.402 1.00 89.88 102 ARG A C 1
ATOM 771 O O . ARG A 1 102 ? 12.854 4.003 -6.604 1.00 89.88 102 ARG A O 1
ATOM 778 N N . ALA A 1 103 ? 14.889 3.250 -7.197 1.00 76.00 103 ALA A N 1
ATOM 779 C CA . ALA A 1 103 ? 15.583 3.909 -6.097 1.00 76.00 103 ALA A CA 1
ATOM 780 C C . ALA A 1 103 ? 15.446 5.434 -6.246 1.00 76.00 103 ALA A C 1
ATOM 782 O O . ALA A 1 103 ? 15.590 5.953 -7.357 1.00 76.00 103 ALA A O 1
ATOM 783 N N . ALA A 1 104 ? 15.129 6.110 -5.141 1.00 61.75 104 ALA A N 1
ATOM 784 C CA . ALA A 1 104 ? 15.087 7.569 -5.068 1.00 61.75 104 ALA A CA 1
ATOM 785 C C . ALA A 1 104 ? 16.463 8.195 -5.346 1.00 61.75 104 ALA A C 1
ATOM 787 O O . ALA A 1 104 ? 17.484 7.584 -4.948 1.00 61.75 104 ALA A O 1
#

Mean predicted aligned error: 4.78 Å

Foldseek 3Di:
DVVVVVVVVVVVVVVVVVVVLVVQQPDCDWDWDDDLVRFIPDTHPNNCVQQVHDGDPDDLQCCQVNSVKADPPPSHGDGSCPPCSNVVSVVDDDDDDDIDHDDD